Protein AF-A0A388T9Y8-F1 (afdb_monomer)

Mean predicted aligned error: 9.38 Å

Foldseek 3Di:
DDDDDDDDDDPVVVVVLVVVCVVVVHDSVVSVVVVVVVVVVVVVDDDPVRVVVCVVCVVVVVVVVVCVVVVNDDDDD

pLDDT: mean 91.61, std 7.02, range [56.22, 98.31]

Structure (mmCIF, N/CA/C/O backbone):
data_AF-A0A388T9Y8-F1
#
_entry.id   AF-A0A388T9Y8-F1
#
loop_
_atom_site.group_PDB
_atom_site.id
_atom_site.type_symbol
_atom_site.label_atom_id
_atom_site.label_alt_id
_atom_site.label_comp_id
_atom_site.label_asym_id
_atom_site.label_entity_id
_atom_site.label_seq_id
_atom_site.pdbx_PDB_ins_code
_atom_site.Cartn_x
_atom_site.Cartn_y
_atom_site.Cartn_z
_atom_site.occupancy
_atom_site.B_iso_or_equiv
_atom_site.auth_seq_id
_atom_site.auth_comp_id
_atom_site.auth_asym_id
_atom_site.auth_atom_id
_atom_site.pdbx_PDB_model_num
ATOM 1 N N . MET A 1 1 ? 5.247 20.871 5.429 1.00 56.22 1 MET A N 1
ATOM 2 C CA . MET A 1 1 ? 3.905 20.837 6.058 1.00 56.22 1 MET A CA 1
ATOM 3 C C . MET A 1 1 ? 3.333 19.446 5.874 1.00 56.22 1 MET A C 1
ATOM 5 O O . MET A 1 1 ? 3.391 18.957 4.752 1.00 56.22 1 MET A O 1
ATOM 9 N N . ALA A 1 2 ? 2.791 18.829 6.923 1.00 84.44 2 ALA A N 1
ATOM 10 C CA . ALA A 1 2 ? 2.055 17.575 6.776 1.00 84.44 2 ALA A CA 1
ATOM 11 C C . ALA A 1 2 ? 0.721 17.824 6.049 1.00 84.44 2 ALA A C 1
ATOM 13 O O . ALA A 1 2 ? 0.091 18.868 6.240 1.00 84.44 2 ALA A O 1
ATOM 14 N N . LYS A 1 3 ? 0.311 16.888 5.192 1.00 93.25 3 LYS A N 1
ATOM 15 C CA . LYS A 1 3 ? -1.009 16.871 4.547 1.00 93.25 3 LYS A CA 1
ATOM 16 C C . LYS A 1 3 ? -1.886 15.849 5.269 1.00 93.25 3 LYS A C 1
ATOM 18 O O . LYS A 1 3 ? -1.370 14.887 5.822 1.00 93.25 3 LYS A O 1
ATOM 23 N N . THR A 1 4 ? -3.195 16.081 5.303 1.00 93.94 4 THR A N 1
ATOM 24 C CA . THR A 1 4 ? -4.156 15.170 5.943 1.00 93.94 4 THR A CA 1
ATOM 25 C C . THR A 1 4 ? -4.970 14.462 4.874 1.00 93.94 4 THR A C 1
ATOM 27 O O . THR A 1 4 ? -5.448 15.106 3.942 1.00 93.94 4 THR A O 1
ATOM 30 N N . ILE A 1 5 ? -5.132 13.152 5.031 1.00 92.62 5 ILE A N 1
ATOM 31 C CA . ILE A 1 5 ? -6.024 12.327 4.217 1.00 92.62 5 ILE A CA 1
ATOM 32 C C . ILE A 1 5 ? -7.249 12.005 5.073 1.00 92.62 5 ILE A C 1
ATOM 34 O O . ILE A 1 5 ? -7.116 11.617 6.233 1.00 92.62 5 ILE A O 1
ATOM 38 N N . THR A 1 6 ? -8.444 12.184 4.516 1.00 94.75 6 THR A N 1
ATOM 39 C CA . THR A 1 6 ? -9.709 11.845 5.179 1.00 94.75 6 THR A CA 1
ATOM 40 C C . THR A 1 6 ? -10.403 10.755 4.381 1.00 94.75 6 THR A C 1
ATOM 42 O O . THR A 1 6 ? -10.613 10.907 3.181 1.00 94.75 6 THR A O 1
ATOM 45 N N . LEU A 1 7 ? -10.766 9.665 5.054 1.00 93.81 7 LEU A N 1
ATOM 46 C CA . LEU A 1 7 ? -11.404 8.505 4.445 1.00 93.81 7 LEU A CA 1
ATOM 47 C C . LEU A 1 7 ? -12.722 8.215 5.167 1.00 93.81 7 LEU A C 1
ATOM 49 O O . LEU A 1 7 ? -12.778 8.257 6.396 1.00 93.81 7 LEU A O 1
ATOM 53 N N . ARG A 1 8 ? -13.777 7.915 4.407 1.00 96.44 8 ARG A N 1
ATOM 54 C CA . ARG A 1 8 ? -15.020 7.354 4.945 1.00 96.44 8 ARG A CA 1
ATOM 55 C C . ARG A 1 8 ? -15.036 5.868 4.625 1.00 96.44 8 ARG A C 1
ATOM 57 O O . ARG A 1 8 ? -14.846 5.495 3.473 1.00 96.44 8 ARG A O 1
ATOM 64 N N . VAL A 1 9 ? -15.264 5.053 5.643 1.00 96.19 9 VAL A N 1
ATOM 65 C CA . VAL A 1 9 ? -15.323 3.593 5.547 1.00 96.19 9 VAL A CA 1
ATOM 66 C C . VAL A 1 9 ? -16.580 3.106 6.250 1.00 96.19 9 VAL A C 1
ATOM 68 O O . VAL A 1 9 ? -17.112 3.811 7.110 1.00 96.19 9 VAL A O 1
ATOM 71 N N . ASP A 1 10 ? -17.065 1.936 5.858 1.00 98.31 10 ASP A N 1
ATOM 72 C CA . ASP A 1 10 ? -18.115 1.253 6.603 1.00 98.31 10 ASP A CA 1
ATOM 73 C C . ASP A 1 10 ? -17.551 0.567 7.860 1.00 98.31 10 ASP A C 1
ATOM 75 O O . ASP A 1 10 ? -16.335 0.496 8.077 1.00 98.31 10 ASP A O 1
ATOM 79 N N . ASP A 1 11 ? -18.451 0.067 8.706 1.00 98.25 11 ASP A N 1
ATOM 80 C CA . ASP A 1 11 ? -18.088 -0.563 9.976 1.00 98.25 11 ASP A CA 1
ATOM 81 C C . ASP A 1 11 ? -17.264 -1.844 9.782 1.00 98.25 11 ASP A C 1
ATOM 83 O O . ASP A 1 11 ? -16.401 -2.156 10.605 1.00 98.25 11 ASP A O 1
ATOM 87 N N . ALA A 1 12 ? -17.500 -2.579 8.689 1.00 98.31 12 ALA A N 1
ATOM 88 C CA . ALA A 1 12 ? -16.793 -3.819 8.396 1.00 98.31 12 ALA A CA 1
ATOM 89 C C . ALA A 1 12 ? -15.323 -3.542 8.053 1.00 98.31 12 ALA A C 1
ATOM 91 O O . ALA A 1 12 ? -14.420 -4.135 8.650 1.00 98.31 12 ALA A O 1
ATOM 92 N N . ALA A 1 13 ? -15.074 -2.594 7.151 1.00 97.50 13 ALA A N 1
ATOM 93 C CA . ALA A 1 13 ? -13.737 -2.142 6.795 1.00 97.50 13 ALA A CA 1
ATOM 94 C C . ALA A 1 13 ? -13.029 -1.494 7.991 1.00 97.50 13 ALA A C 1
ATOM 96 O O . ALA A 1 13 ? -11.856 -1.776 8.239 1.00 97.50 13 ALA A O 1
ATOM 97 N N . TYR A 1 14 ? -13.738 -0.681 8.782 1.00 97.88 14 TYR A N 1
ATOM 98 C CA . TYR A 1 14 ? -13.176 -0.102 10.002 1.00 97.88 14 TYR A CA 1
ATOM 99 C C . TYR A 1 14 ? -12.739 -1.180 11.001 1.00 97.88 14 TYR A C 1
ATOM 101 O O . TYR A 1 14 ? -11.630 -1.114 11.533 1.00 97.88 14 TYR A O 1
ATOM 109 N N . GLY A 1 15 ? -13.586 -2.187 11.237 1.00 98.12 15 GLY A N 1
ATOM 110 C CA . GLY A 1 15 ? -13.279 -3.315 12.115 1.00 98.12 15 GLY A CA 1
ATOM 111 C C . GLY A 1 15 ? -12.049 -4.088 11.649 1.00 98.12 15 GLY A C 1
ATOM 112 O O . GLY A 1 15 ? -11.151 -4.346 12.450 1.00 98.12 15 GLY A O 1
ATOM 113 N N . LEU A 1 16 ? -11.963 -4.372 10.347 1.00 97.81 16 LEU A N 1
ATOM 114 C CA . LEU A 1 16 ? -10.806 -5.031 9.745 1.00 97.81 16 LEU A CA 1
ATOM 115 C C . LEU A 1 16 ? -9.516 -4.229 9.960 1.00 97.81 16 LEU A C 1
ATOM 117 O O . LEU A 1 16 ? -8.533 -4.775 10.461 1.00 97.81 16 LEU A O 1
ATOM 121 N N . PHE A 1 17 ? -9.519 -2.933 9.629 1.00 97.31 17 PHE A N 1
ATOM 122 C CA . PHE A 1 17 ? -8.342 -2.078 9.808 1.00 97.31 17 PHE A CA 1
ATOM 123 C C . PHE A 1 17 ? -7.935 -1.957 11.269 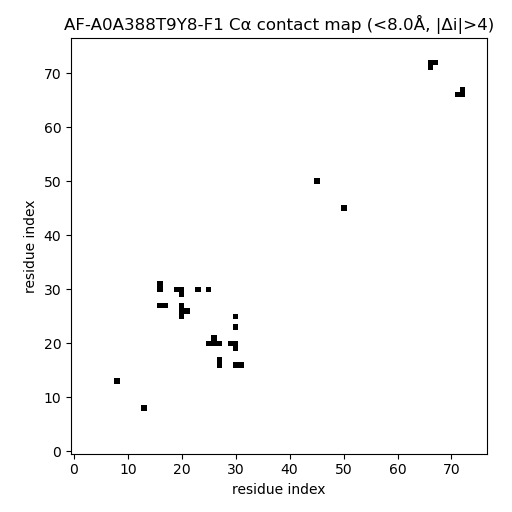1.00 97.31 17 PHE A C 1
ATOM 125 O O . PHE A 1 17 ? -6.744 -1.964 11.568 1.00 97.31 17 PHE A O 1
ATOM 132 N N . LYS A 1 18 ? -8.905 -1.883 12.183 1.00 97.75 18 LYS A N 1
ATOM 133 C CA . LYS A 1 18 ? -8.634 -1.855 13.618 1.00 97.75 18 LYS A CA 1
ATOM 134 C C . LYS A 1 18 ? -7.939 -3.133 14.077 1.00 97.75 18 LYS A C 1
ATOM 136 O O . LYS A 1 18 ? -6.878 -3.051 14.681 1.00 97.75 18 LYS A O 1
ATOM 141 N N . THR A 1 19 ? -8.492 -4.300 13.751 1.00 98.12 19 THR A N 1
ATOM 142 C CA . THR A 1 19 ? -7.903 -5.588 14.142 1.00 98.12 19 THR A CA 1
ATOM 143 C C . THR A 1 19 ? -6.509 -5.785 13.551 1.00 98.12 19 THR A C 1
ATOM 145 O O . THR A 1 19 ? -5.612 -6.237 14.259 1.00 98.12 19 THR A O 1
ATOM 148 N N . ALA A 1 20 ? -6.301 -5.418 12.284 1.00 97.19 20 ALA A N 1
ATOM 149 C CA . ALA A 1 20 ? -4.991 -5.520 11.648 1.00 97.19 20 ALA A CA 1
ATOM 150 C C . ALA A 1 20 ? -3.966 -4.561 12.279 1.00 97.19 20 ALA A C 1
ATOM 152 O O . ALA A 1 20 ? -2.859 -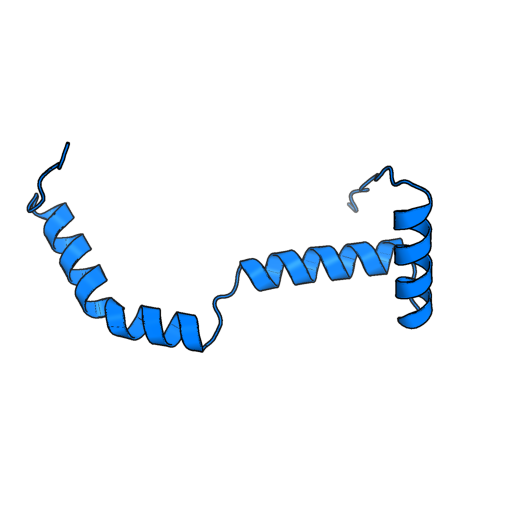4.974 12.617 1.00 97.19 20 ALA A O 1
ATOM 153 N N . ALA A 1 21 ? -4.354 -3.304 12.515 1.00 97.56 21 ALA A N 1
ATOM 154 C CA . ALA A 1 21 ? -3.497 -2.315 13.162 1.00 97.56 21 ALA A CA 1
ATOM 155 C C . ALA A 1 21 ? -3.128 -2.715 14.603 1.00 97.56 21 ALA A C 1
ATOM 157 O O . ALA A 1 21 ? -1.969 -2.572 14.998 1.00 97.56 21 ALA A O 1
ATOM 158 N N . ASP A 1 22 ? -4.081 -3.273 15.358 1.00 97.81 22 ASP A N 1
ATOM 159 C CA . ASP A 1 22 ? -3.854 -3.797 16.710 1.00 97.81 22 ASP A CA 1
ATOM 160 C C . ASP A 1 22 ? -2.872 -4.984 16.691 1.00 97.81 22 ASP A C 1
ATOM 162 O O . ASP A 1 22 ? -1.957 -5.043 17.518 1.00 97.81 22 ASP A O 1
ATOM 166 N N . GLY A 1 23 ? -3.014 -5.897 15.720 1.00 96.81 23 GLY A N 1
ATOM 167 C CA . GLY A 1 23 ? -2.086 -7.015 15.502 1.00 96.81 23 GLY A CA 1
ATOM 168 C C . GLY A 1 23 ? -0.654 -6.553 15.218 1.00 96.81 23 GLY A C 1
ATOM 169 O O . GLY A 1 23 ? 0.297 -7.089 15.787 1.00 96.81 23 GLY A O 1
ATOM 170 N N . ASP A 1 24 ? -0.518 -5.484 14.434 1.00 94.31 24 ASP A N 1
ATOM 171 C CA . ASP A 1 24 ? 0.757 -4.848 14.090 1.00 94.31 24 ASP A CA 1
ATOM 172 C C . ASP A 1 24 ? 1.262 -3.848 15.149 1.00 94.31 24 ASP A C 1
ATOM 174 O O . ASP A 1 24 ? 2.304 -3.214 14.952 1.00 94.31 24 ASP A O 1
ATOM 178 N N . ARG A 1 25 ? 0.537 -3.684 16.268 1.00 96.25 25 ARG A N 1
ATOM 179 C CA . ARG A 1 25 ? 0.829 -2.735 17.361 1.00 96.25 25 ARG A CA 1
ATOM 180 C C . ARG A 1 25 ? 1.038 -1.292 16.883 1.00 96.25 25 ARG A C 1
ATOM 182 O O . ARG A 1 25 ? 1.930 -0.591 17.369 1.00 96.25 25 ARG A O 1
ATOM 189 N N . ARG A 1 26 ? 0.209 -0.830 15.948 1.00 95.50 26 ARG A N 1
ATOM 190 C CA . ARG A 1 26 ? 0.250 0.535 15.394 1.00 95.50 26 ARG A CA 1
ATOM 191 C C . ARG A 1 26 ? -1.141 1.157 15.326 1.00 95.50 26 ARG A C 1
ATOM 193 O O . ARG A 1 26 ? -2.152 0.486 15.485 1.00 95.50 26 ARG A O 1
ATOM 200 N N . THR A 1 27 ? -1.207 2.466 15.097 1.00 97.50 27 THR A N 1
ATOM 201 C CA . THR A 1 27 ? -2.496 3.144 14.896 1.00 97.50 27 THR A CA 1
ATOM 202 C C . THR A 1 27 ? -3.088 2.781 13.535 1.00 97.50 27 THR A C 1
ATOM 204 O O . THR A 1 27 ? -2.351 2.500 12.590 1.00 97.50 27 THR A O 1
ATOM 207 N N . ILE A 1 28 ? -4.417 2.859 13.403 1.00 96.50 28 ILE A N 1
ATOM 208 C CA . ILE A 1 28 ? -5.113 2.636 12.122 1.00 96.50 28 ILE A CA 1
ATOM 209 C C . ILE A 1 28 ? -4.546 3.543 11.023 1.00 96.50 28 ILE A C 1
ATOM 211 O O . ILE A 1 28 ? -4.280 3.078 9.920 1.00 96.50 28 ILE A O 1
ATOM 215 N N . SER A 1 29 ? -4.298 4.821 11.328 1.00 95.75 29 SER A N 1
ATOM 216 C CA . SER A 1 29 ? -3.732 5.762 10.358 1.00 95.75 29 SER A CA 1
ATOM 217 C C . SER A 1 29 ? -2.359 5.318 9.857 1.00 95.75 29 SER A C 1
ATOM 219 O O . SER A 1 29 ? -2.114 5.359 8.656 1.00 95.75 29 SER A O 1
ATOM 221 N N . ASN A 1 30 ? -1.485 4.851 10.756 1.00 95.44 30 ASN A N 1
ATOM 222 C CA . ASN A 1 30 ? -0.157 4.376 10.373 1.00 95.44 30 ASN A CA 1
ATOM 223 C C . ASN A 1 30 ? -0.211 3.035 9.624 1.00 95.44 30 ASN A C 1
ATOM 225 O O . ASN A 1 30 ? 0.580 2.814 8.712 1.00 95.44 30 ASN A O 1
ATOM 229 N N . TYR A 1 31 ? -1.149 2.153 9.977 1.00 96.25 31 TYR A N 1
ATOM 230 C CA . TYR A 1 31 ? -1.392 0.917 9.235 1.00 96.25 31 TYR A CA 1
ATOM 231 C C . TYR A 1 31 ? -1.815 1.205 7.789 1.00 96.25 31 TYR A C 1
ATOM 233 O O . TYR A 1 31 ? -1.204 0.682 6.860 1.00 96.25 31 TYR A O 1
ATOM 241 N N . ILE A 1 32 ? -2.801 2.089 7.593 1.00 95.62 32 ILE A N 1
ATOM 242 C CA . ILE A 1 32 ? -3.288 2.477 6.261 1.00 95.62 32 ILE A CA 1
ATOM 243 C C . ILE A 1 32 ? -2.183 3.160 5.452 1.00 95.62 32 ILE A C 1
ATOM 245 O O . ILE A 1 32 ? -2.000 2.832 4.284 1.00 95.62 32 ILE A O 1
ATOM 249 N N . GLU A 1 33 ? -1.436 4.083 6.061 1.00 94.75 33 GLU A N 1
ATOM 250 C CA . GLU A 1 33 ? -0.305 4.756 5.412 1.00 94.75 33 GLU A CA 1
ATOM 251 C C . GLU A 1 33 ? 0.734 3.745 4.916 1.00 94.75 33 GLU A C 1
ATOM 253 O O . GLU A 1 33 ? 1.118 3.775 3.748 1.00 94.75 33 GLU A O 1
ATOM 258 N N . HIS A 1 34 ? 1.145 2.816 5.781 1.00 94.69 34 HIS A N 1
ATOM 259 C CA . HIS A 1 34 ? 2.138 1.806 5.437 1.00 94.69 34 HIS A CA 1
ATOM 260 C C . HIS A 1 34 ? 1.638 0.858 4.344 1.00 94.69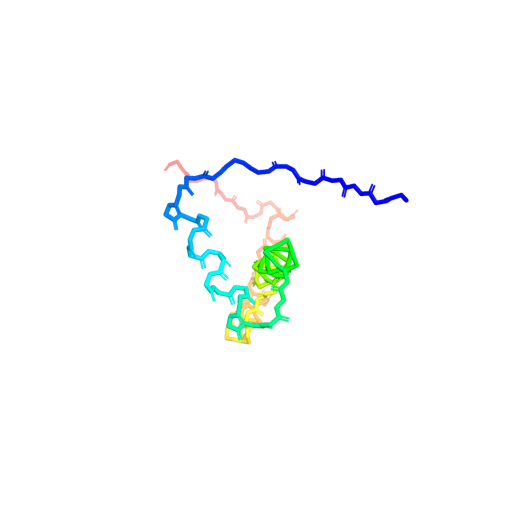 34 HIS A C 1
ATOM 262 O O . HIS A 1 34 ? 2.367 0.585 3.396 1.00 94.69 34 HIS A O 1
ATOM 268 N N . ALA A 1 35 ? 0.399 0.372 4.451 1.00 93.88 35 ALA A N 1
ATOM 269 C CA . ALA A 1 35 ? -0.189 -0.515 3.453 1.00 93.88 35 ALA A CA 1
ATOM 270 C C . ALA A 1 35 ? -0.329 0.175 2.088 1.00 93.88 35 ALA A C 1
ATOM 272 O O . ALA A 1 35 ? 0.020 -0.412 1.068 1.00 93.88 35 ALA A O 1
ATOM 273 N N . ALA A 1 36 ? -0.784 1.431 2.061 1.00 93.88 36 ALA A N 1
ATOM 274 C CA . ALA A 1 36 ? -0.915 2.198 0.826 1.00 93.88 36 ALA A CA 1
ATOM 275 C C . ALA A 1 36 ? 0.447 2.481 0.179 1.00 93.88 36 ALA A C 1
ATOM 277 O O . ALA A 1 36 ? 0.582 2.371 -1.041 1.00 93.88 36 ALA A O 1
ATOM 278 N N . LEU A 1 37 ? 1.461 2.810 0.985 1.00 93.25 37 LEU A N 1
ATOM 279 C CA . LEU A 1 37 ? 2.820 3.018 0.494 1.00 93.25 37 LEU A CA 1
ATOM 280 C C . LEU A 1 37 ? 3.397 1.721 -0.077 1.00 93.25 37 LEU A C 1
ATOM 282 O O . LEU A 1 37 ? 3.871 1.724 -1.205 1.00 93.25 37 LEU A O 1
ATOM 286 N N . HIS A 1 38 ? 3.299 0.617 0.666 1.00 91.56 38 HIS A N 1
ATOM 287 C CA . HIS A 1 38 ? 3.801 -0.686 0.231 1.00 91.56 38 HIS A CA 1
ATOM 288 C C . HIS A 1 38 ? 3.117 -1.148 -1.058 1.00 91.56 38 HIS A C 1
ATOM 290 O O . HIS A 1 38 ? 3.795 -1.491 -2.011 1.00 91.56 38 HIS A O 1
ATOM 296 N N . TYR A 1 39 ? 1.787 -1.048 -1.138 1.00 90.94 39 TYR A N 1
ATOM 297 C CA . TYR A 1 39 ? 1.042 -1.374 -2.356 1.00 90.94 39 TYR A CA 1
ATOM 298 C C . TYR A 1 39 ? 1.456 -0.508 -3.555 1.00 90.94 39 TYR A C 1
ATOM 300 O O . TYR A 1 39 ? 1.495 -0.983 -4.686 1.00 90.94 39 TYR A O 1
ATOM 308 N N . THR A 1 40 ? 1.748 0.775 -3.328 1.00 89.25 40 THR A N 1
ATOM 309 C CA . THR A 1 40 ? 2.204 1.669 -4.403 1.00 89.25 40 THR A CA 1
ATOM 310 C C . THR A 1 40 ? 3.595 1.272 -4.883 1.00 89.25 40 THR A C 1
ATOM 312 O O . THR A 1 40 ? 3.806 1.175 -6.086 1.00 89.25 40 THR A O 1
ATOM 315 N N . LEU A 1 41 ? 4.511 0.993 -3.952 1.00 86.94 41 LEU A N 1
ATOM 316 C CA . LEU A 1 41 ? 5.877 0.579 -4.265 1.00 86.94 41 LEU A CA 1
ATOM 317 C C . LEU A 1 41 ? 5.901 -0.781 -4.967 1.00 86.94 41 LEU A C 1
ATOM 319 O O . LEU A 1 41 ? 6.559 -0.911 -5.990 1.00 86.94 41 LEU A O 1
ATOM 323 N N . AS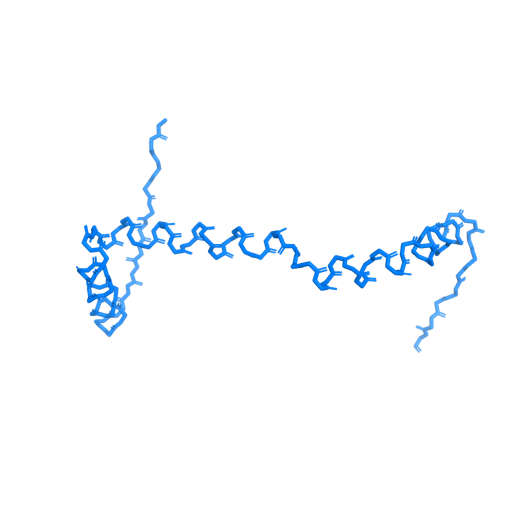P A 1 42 ? 5.138 -1.763 -4.491 1.00 82.81 42 ASP A N 1
ATOM 324 C CA . ASP A 1 42 ? 5.062 -3.092 -5.112 1.00 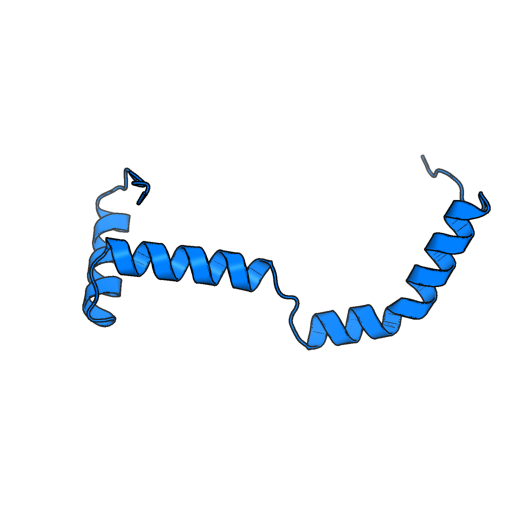82.81 42 ASP A CA 1
ATOM 325 C C . ASP A 1 42 ? 4.579 -3.037 -6.565 1.00 82.81 42 ASP A C 1
ATOM 327 O O . ASP A 1 42 ? 5.000 -3.846 -7.378 1.00 82.81 42 ASP A O 1
ATOM 331 N N . ASN A 1 43 ? 3.713 -2.081 -6.911 1.00 80.12 43 ASN A N 1
ATOM 332 C CA . ASN A 1 43 ? 3.283 -1.885 -8.298 1.00 80.12 43 ASN A CA 1
ATOM 333 C C . ASN A 1 43 ? 4.284 -1.077 -9.138 1.00 80.12 43 ASN A C 1
ATOM 335 O O . ASN A 1 43 ? 4.154 -1.015 -10.360 1.00 80.12 43 ASN A O 1
ATOM 339 N N . GLU A 1 44 ? 5.239 -0.404 -8.500 1.00 77.88 44 GLU A N 1
ATOM 340 C CA . GLU A 1 44 ? 6.265 0.395 -9.170 1.00 77.88 44 GLU A CA 1
ATOM 341 C C . GLU A 1 44 ? 7.512 -0.440 -9.501 1.00 77.88 44 GLU A C 1
ATOM 343 O O . GLU A 1 44 ? 8.235 -0.125 -10.449 1.00 77.88 44 GLU A O 1
ATOM 348 N N . PHE A 1 45 ? 7.741 -1.534 -8.769 1.00 77.69 45 PHE A N 1
ATOM 349 C CA . PHE A 1 45 ? 8.839 -2.464 -9.010 1.00 77.69 45 PHE A CA 1
ATOM 350 C C . PHE A 1 45 ? 8.353 -3.742 -9.695 1.00 77.69 45 PHE A C 1
ATOM 352 O O . PHE A 1 45 ? 7.401 -4.381 -9.270 1.00 77.69 45 PHE A O 1
ATOM 359 N N . VAL A 1 46 ? 9.054 -4.127 -10.756 1.00 79.50 46 VAL A N 1
ATOM 360 C CA . VAL A 1 46 ? 8.897 -5.421 -11.430 1.00 79.50 46 VAL A CA 1
ATOM 361 C C . VAL A 1 46 ? 9.671 -6.481 -10.659 1.00 79.50 46 VAL A C 1
ATOM 363 O O . VAL A 1 46 ? 10.796 -6.224 -10.218 1.00 79.50 46 VAL A O 1
ATOM 366 N N . ASP A 1 47 ? 9.079 -7.663 -10.497 1.00 83.56 47 ASP A N 1
ATOM 367 C CA . ASP A 1 47 ? 9.753 -8.771 -9.821 1.00 83.56 47 ASP A CA 1
ATOM 368 C C . ASP A 1 47 ? 10.921 -9.333 -10.657 1.00 83.56 47 ASP A C 1
ATOM 370 O O . ASP A 1 47 ? 11.082 -9.024 -11.842 1.00 83.56 47 ASP A O 1
ATOM 374 N N . ASP A 1 48 ? 11.772 -10.158 -10.037 1.00 85.06 48 ASP A N 1
ATOM 375 C CA . ASP A 1 48 ? 12.961 -10.710 -10.700 1.00 85.06 48 ASP A CA 1
ATOM 376 C C . ASP A 1 48 ? 12.607 -11.540 -11.945 1.00 85.06 48 ASP A C 1
ATOM 378 O O . ASP A 1 48 ? 13.339 -11.512 -12.937 1.00 85.06 48 ASP A O 1
ATOM 382 N N . SER A 1 49 ? 11.474 -12.249 -11.927 1.00 88.38 49 SER A N 1
ATOM 383 C CA . SER A 1 49 ? 11.031 -13.086 -13.044 1.00 88.38 49 SER A CA 1
ATOM 384 C C . SER A 1 49 ? 10.507 -12.247 -14.211 1.00 88.38 49 SER A C 1
ATOM 386 O O . SER A 1 49 ? 10.831 -12.519 -15.373 1.00 88.38 49 SER A O 1
ATOM 388 N N . GLU A 1 50 ? 9.775 -11.172 -13.914 1.00 84.31 50 GLU A N 1
ATOM 389 C CA . GLU A 1 50 ? 9.366 -10.169 -14.891 1.00 84.31 50 GLU A CA 1
ATOM 390 C C . GLU A 1 50 ? 10.583 -9.455 -15.474 1.00 84.31 50 GLU A C 1
ATOM 392 O O . GLU A 1 50 ? 10.680 -9.307 -16.695 1.00 84.31 50 GLU A O 1
ATOM 397 N N . MET A 1 51 ? 11.559 -9.073 -14.647 1.00 89.12 51 MET A N 1
ATOM 398 C CA . MET A 1 51 ? 12.789 -8.446 -15.132 1.00 89.12 51 MET A CA 1
ATOM 399 C C . MET A 1 51 ? 13.632 -9.381 -15.991 1.00 89.12 51 MET A C 1
ATOM 401 O O . MET A 1 51 ? 14.200 -8.945 -16.997 1.00 89.12 51 MET A O 1
ATOM 405 N N . GL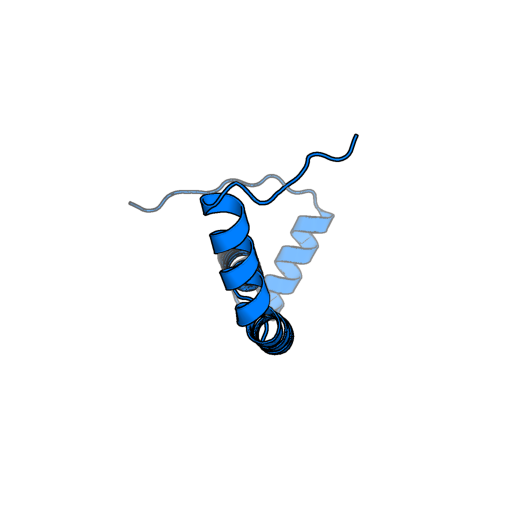U A 1 52 ? 13.710 -10.664 -15.652 1.00 92.00 52 GLU A N 1
ATOM 406 C CA . GLU A 1 52 ? 14.402 -11.661 -16.466 1.00 92.00 52 GLU A CA 1
ATOM 407 C C . GLU A 1 52 ? 13.713 -11.834 -17.829 1.00 92.00 52 GLU A C 1
ATOM 409 O O . GLU A 1 52 ? 14.374 -11.829 -18.875 1.00 92.00 52 GLU A O 1
ATOM 414 N N . TRP A 1 53 ? 12.377 -11.853 -17.851 1.00 88.88 53 TRP A N 1
ATOM 415 C CA . TRP A 1 53 ? 11.602 -11.861 -19.090 1.00 88.88 53 TRP A CA 1
ATOM 416 C C . TRP A 1 53 ? 11.819 -10.589 -19.925 1.00 88.88 53 TRP A C 1
ATOM 418 O O . TRP A 1 53 ? 12.095 -10.687 -21.126 1.00 88.88 53 TRP A O 1
ATOM 428 N N . ILE A 1 54 ? 11.777 -9.402 -19.312 1.00 87.38 54 ILE A N 1
ATOM 429 C CA . ILE A 1 54 ? 12.054 -8.119 -19.982 1.00 87.38 54 ILE A CA 1
ATOM 430 C C . ILE A 1 54 ? 13.460 -8.133 -20.590 1.00 87.38 54 ILE A C 1
ATOM 432 O O . ILE A 1 54 ? 13.639 -7.790 -21.763 1.00 87.38 54 ILE A O 1
ATOM 436 N N . ASN A 1 55 ? 14.459 -8.587 -19.830 1.00 89.75 55 ASN A N 1
ATOM 437 C CA . ASN A 1 55 ? 15.838 -8.694 -20.297 1.00 89.75 55 ASN A CA 1
ATOM 438 C C . ASN A 1 55 ? 15.968 -9.660 -21.480 1.00 89.75 55 ASN A C 1
ATOM 440 O O . ASN A 1 55 ? 16.659 -9.339 -22.452 1.00 89.75 55 ASN A O 1
ATOM 444 N N . SER A 1 56 ? 15.250 -10.788 -21.462 1.00 93.44 56 SER A N 1
ATOM 445 C CA . SER A 1 56 ? 15.224 -11.736 -22.586 1.00 93.44 56 SER A CA 1
ATOM 446 C C . SER A 1 56 ? 14.708 -11.100 -23.887 1.00 93.44 56 SER A C 1
ATOM 448 O O . SER A 1 56 ? 15.170 -11.443 -24.977 1.00 93.44 56 SER A O 1
ATOM 450 N N . ARG A 1 57 ? 13.805 -10.114 -23.781 1.00 91.88 57 ARG A N 1
ATOM 451 C CA . ARG A 1 57 ? 13.201 -9.377 -24.905 1.00 91.88 57 ARG A CA 1
ATOM 452 C C . ARG A 1 57 ? 13.906 -8.061 -25.230 1.00 91.88 57 ARG A C 1
ATOM 454 O O . ARG A 1 57 ? 13.571 -7.425 -26.230 1.00 91.88 57 ARG A O 1
ATOM 461 N N . ALA A 1 58 ? 14.903 -7.641 -24.450 1.00 91.50 58 ALA A N 1
ATOM 462 C CA . ALA A 1 58 ? 15.540 -6.329 -24.589 1.00 91.50 58 ALA A CA 1
ATOM 463 C C . ALA A 1 58 ? 16.129 -6.087 -25.990 1.00 91.50 58 ALA A C 1
ATOM 465 O O . ALA A 1 58 ? 16.097 -4.968 -26.508 1.00 91.50 58 ALA A O 1
ATOM 466 N N . LYS A 1 59 ? 16.650 -7.140 -26.630 1.00 91.00 59 LYS A N 1
ATOM 467 C CA . LYS A 1 59 ? 17.170 -7.072 -28.002 1.00 91.00 59 LYS A CA 1
ATOM 468 C C . LYS A 1 59 ? 16.060 -6.808 -29.023 1.00 91.00 59 LYS A C 1
ATOM 470 O O . LYS A 1 59 ? 16.233 -5.959 -29.898 1.00 91.00 59 LYS A O 1
ATOM 475 N N . ASP A 1 60 ? 14.929 -7.492 -28.885 1.00 92.31 60 ASP A N 1
ATOM 476 C CA . ASP A 1 60 ? 13.781 -7.353 -29.782 1.00 92.31 60 ASP A CA 1
ATOM 477 C C . ASP A 1 60 ? 13.089 -6.003 -29.595 1.00 92.31 60 ASP A C 1
ATOM 479 O O . ASP A 1 60 ? 12.712 -5.365 -30.576 1.00 92.31 60 ASP A O 1
ATOM 483 N N . LEU A 1 61 ? 13.004 -5.510 -28.356 1.00 88.75 61 LEU A N 1
ATOM 484 C CA . LEU A 1 61 ? 12.491 -4.174 -28.042 1.00 88.75 61 LEU A CA 1
ATOM 485 C C . LEU A 1 61 ? 13.347 -3.075 -28.681 1.00 88.75 61 LEU A C 1
ATOM 487 O O . LEU A 1 61 ? 12.815 -2.193 -29.353 1.00 88.75 61 LEU A O 1
ATOM 491 N N . LYS A 1 62 ? 14.679 -3.150 -28.548 1.00 92.44 62 LYS A N 1
ATOM 492 C CA . LYS A 1 62 ? 15.601 -2.198 -29.198 1.00 92.44 62 LYS A CA 1
ATOM 493 C C . LYS A 1 62 ? 15.471 -2.223 -30.717 1.00 92.44 62 LYS A C 1
ATOM 495 O O . LYS A 1 62 ? 15.465 -1.169 -31.350 1.00 92.44 62 LYS A O 1
ATOM 500 N N . ARG A 1 63 ? 15.352 -3.419 -31.300 1.00 93.75 63 ARG A N 1
ATOM 501 C CA . ARG A 1 63 ? 15.127 -3.583 -32.739 1.00 93.75 63 ARG A CA 1
ATOM 502 C C . ARG A 1 63 ? 13.795 -2.970 -33.165 1.00 93.75 63 ARG A C 1
ATOM 504 O O . ARG A 1 63 ? 13.778 -2.202 -34.116 1.00 93.75 63 ARG A O 1
ATOM 511 N N . SER A 1 64 ? 12.722 -3.246 -32.430 1.00 90.25 64 SER A N 1
ATOM 512 C CA . SER A 1 64 ? 11.386 -2.708 -32.704 1.00 90.25 64 SER A CA 1
ATOM 513 C C . SER A 1 64 ? 11.376 -1.179 -32.640 1.00 90.25 64 SER A C 1
ATOM 515 O O . SER A 1 64 ? 10.796 -0.529 -33.503 1.00 90.25 64 SER A O 1
ATOM 517 N N . LEU A 1 65 ? 12.089 -0.584 -31.678 1.00 93.81 65 LEU A N 1
ATOM 518 C CA . LEU A 1 65 ? 12.239 0.870 -31.582 1.00 93.81 65 LEU A CA 1
ATOM 519 C C . LEU A 1 65 ? 12.966 1.455 -32.806 1.00 93.81 65 LEU A C 1
ATOM 521 O O . LEU A 1 65 ? 12.546 2.477 -33.347 1.00 93.81 65 LEU A O 1
ATOM 525 N N . ALA A 1 66 ? 14.033 0.794 -33.267 1.00 95.31 66 ALA A N 1
ATOM 526 C CA . ALA A 1 66 ? 14.749 1.189 -34.480 1.00 95.31 66 ALA A CA 1
ATOM 527 C C . ALA A 1 66 ? 13.885 1.019 -35.742 1.00 95.31 66 ALA A C 1
ATOM 529 O O . ALA A 1 66 ? 13.944 1.855 -36.641 1.00 95.31 66 ALA A O 1
ATOM 530 N N . ASP A 1 67 ? 13.067 -0.032 -35.805 1.00 94.81 67 ASP A N 1
ATOM 531 C CA . ASP A 1 67 ? 12.115 -0.265 -36.892 1.00 94.81 67 ASP A CA 1
ATOM 532 C C . ASP A 1 67 ? 11.053 0.847 -36.937 1.00 94.81 67 ASP A C 1
ATOM 534 O O . ASP A 1 67 ? 10.817 1.409 -38.006 1.00 94.81 67 ASP A O 1
ATOM 538 N N . ILE A 1 68 ? 10.513 1.266 -35.786 1.00 94.00 68 ILE A N 1
ATOM 539 C CA . ILE A 1 68 ? 9.588 2.410 -35.681 1.00 94.00 68 ILE A CA 1
ATOM 540 C C . ILE A 1 68 ? 10.247 3.703 -36.174 1.00 94.00 68 ILE A C 1
ATOM 542 O O . ILE A 1 68 ? 9.680 4.398 -37.018 1.00 94.00 68 ILE A O 1
ATOM 546 N N . GLN A 1 69 ? 11.458 4.015 -35.696 1.00 93.75 69 GLN A N 1
ATOM 547 C CA . GLN A 1 69 ? 12.202 5.211 -36.118 1.00 93.75 69 GLN A CA 1
ATOM 548 C C . GLN A 1 69 ? 12.492 5.228 -37.623 1.00 93.75 69 GLN A C 1
ATOM 550 O O . GLN A 1 69 ? 12.549 6.292 -38.231 1.00 93.75 69 GLN A O 1
ATOM 555 N N . GLN A 1 70 ? 12.671 4.052 -38.225 1.00 95.88 70 GLN A N 1
ATOM 556 C CA . GLN A 1 70 ? 12.959 3.892 -39.649 1.00 95.88 70 GLN A CA 1
ATOM 557 C C . GLN A 1 70 ? 11.687 3.690 -40.491 1.00 95.88 70 GLN A C 1
ATOM 559 O O . GLN A 1 70 ? 11.789 3.375 -41.675 1.00 95.88 70 GLN A O 1
ATOM 564 N N . GLY A 1 71 ? 10.496 3.866 -39.905 1.00 93.38 71 GLY A N 1
ATOM 565 C CA . GLY A 1 71 ? 9.214 3.756 -40.608 1.00 93.38 71 GLY A CA 1
ATOM 566 C C . GLY A 1 71 ? 8.851 2.332 -41.039 1.00 93.38 71 GLY A C 1
ATOM 567 O O . GLY A 1 71 ? 7.988 2.150 -41.892 1.00 93.38 71 GLY A O 1
ATOM 568 N N . ARG A 1 72 ? 9.508 1.309 -40.481 1.00 93.75 72 ARG A N 1
ATOM 569 C CA . ARG A 1 72 ? 9.264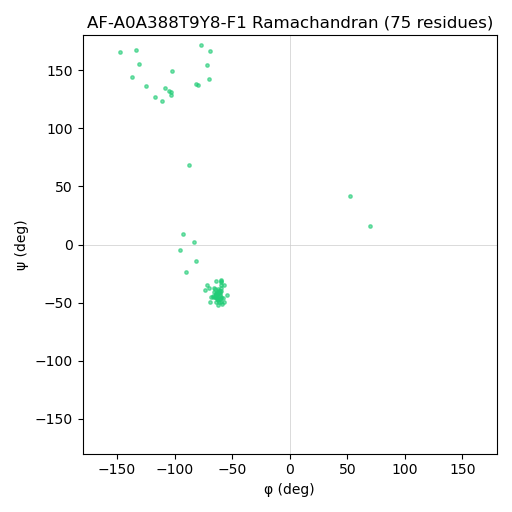 -0.109 -40.776 1.00 93.75 72 ARG A CA 1
ATOM 570 C C . ARG A 1 72 ? 8.158 -0.675 -39.893 1.00 93.75 72 ARG A C 1
ATOM 572 O O . ARG A 1 72 ? 8.399 -1.512 -39.028 1.00 93.75 72 ARG A O 1
ATOM 579 N N . TYR A 1 73 ? 6.937 -0.224 -40.120 1.00 91.62 73 TYR A N 1
ATOM 580 C CA . TYR A 1 73 ? 5.742 -0.782 -39.499 1.00 91.62 73 TYR A CA 1
ATOM 581 C C . TYR A 1 73 ? 4.562 -0.676 -40.464 1.00 91.62 73 TYR A C 1
ATOM 583 O O . TYR A 1 73 ? 4.621 0.031 -41.467 1.00 91.62 73 TYR A O 1
ATOM 591 N N . HIS A 1 74 ? 3.491 -1.400 -40.164 1.00 90.62 74 HIS A N 1
ATOM 592 C CA . HIS A 1 74 ? 2.226 -1.285 -40.878 1.00 90.62 74 HIS A CA 1
ATOM 593 C C . HIS A 1 74 ? 1.095 -1.305 -39.855 1.00 90.62 74 HIS A C 1
ATOM 595 O O . HIS A 1 74 ? 1.202 -1.982 -38.831 1.00 90.62 74 HIS A O 1
ATOM 601 N N . PHE A 1 75 ? 0.049 -0.528 -40.116 1.00 88.38 75 PHE A N 1
ATOM 602 C CA . PHE A 1 75 ? -1.170 -0.570 -39.322 1.00 88.38 75 PHE A CA 1
ATOM 603 C C . PHE A 1 75 ? -2.005 -1.765 -39.777 1.00 88.38 75 PHE A C 1
ATOM 605 O O . PHE A 1 75 ? -2.100 -2.035 -40.975 1.00 88.38 75 PHE A O 1
ATOM 612 N N . VAL A 1 76 ? -2.560 -2.486 -38.811 1.00 86.44 76 VAL A N 1
ATOM 613 C CA . VAL A 1 76 ? -3.492 -3.587 -39.047 1.00 86.44 76 VAL A CA 1
ATOM 614 C C . VAL A 1 76 ? -4.851 -3.100 -38.554 1.00 86.44 76 VAL A C 1
ATOM 616 O O . VAL A 1 76 ? -4.933 -2.662 -37.405 1.00 86.44 76 VAL A O 1
ATOM 619 N N . ASP A 1 77 ? -5.852 -3.122 -39.436 1.00 67.44 77 ASP A N 1
ATOM 620 C CA . ASP A 1 77 ? -7.260 -2.832 -39.117 1.00 67.44 77 ASP A CA 1
ATOM 621 C C . ASP A 1 77 ? -7.937 -4.011 -38.397 1.00 67.44 77 ASP A C 1
ATOM 623 O O . ASP A 1 77 ? -7.626 -5.179 -38.742 1.00 67.44 77 ASP A O 1
#

Organism: Termititenax aidoneus (NCBI:txid2218524)

Sequence (77 aa):
MAKTITLRVDDAAYGLFKTAADGDRRTISNYIEHAALHYTLDNEFVDDSEMEWINSRAKDLKRSLADIQQGRYHFVD

Secondary structure (DSSP, 8-state):
----------HHHHHHHHHHHHHTTS-HHHHHHHHHHHHHHHHHSPPHHHHHHHHHHHHHHHHHHHHHHTT------

Nearest PDB structures (foldseek):
  6gts-assembly1_C-2  TM=6.301E-01  e=2.008E-01  Escherichia coli
  6sbx-assembly1_C  TM=7.133E-01  e=4.618E+00  Myxococcus xanthus
  6sbw-assembly1_A  TM=6.687E-01  e=4.017E+00  Myxococcus xanthus DK 1622

Radius of gyration: 22.28 Å; Cα contacts (8 Å, |Δi|>4): 18; chains: 1; bou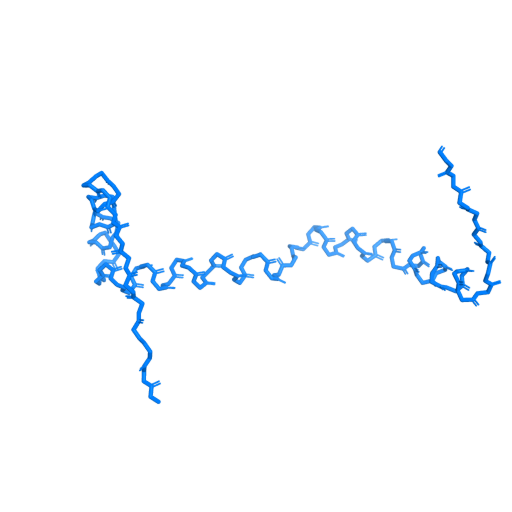nding box: 35×34×58 Å

Solvent-accessible surface area (b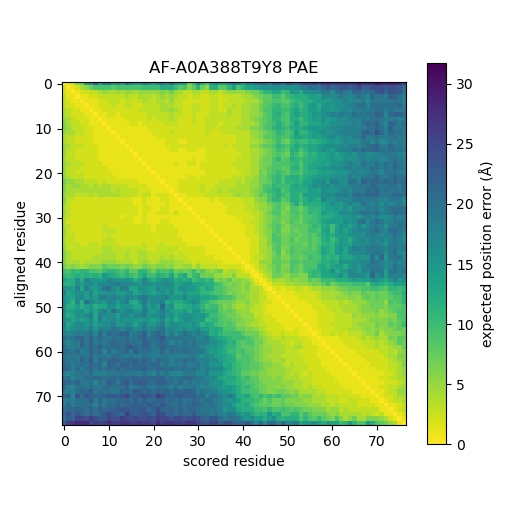ackbone atoms only — not comparable to full-atom values): 4772 Å² total; per-residue (Å²): 133,90,83,85,86,87,83,90,74,55,71,67,59,48,50,51,45,44,54,52,12,57,75,70,73,46,52,51,69,57,40,52,51,50,51,53,50,50,57,52,49,59,73,72,51,77,52,74,68,56,46,51,51,50,58,74,40,45,66,58,53,54,48,50,54,52,29,56,78,70,64,64,71,79,89,80,134